Protein AF-A0A0N4UMM7-F1 (afdb_monomer_lite)

pLDDT: mean 72.39, std 15.36, range [39.78, 97.62]

Organism: Dracunculus medinensis (NCBI:txid318479)

Sequence (123 aa):
LDAKGPNVPVGSHTGHPDNPLYHTRDREYFGSPEKGDTIRPAFMYREFQANTSYIDRTVAYYISAFFWFWMFYHLYYFPGHIFGHHHAPYLEEFTDEELGIPDDNAPDPEYWGNHYEKPGTYR

Secondary structure (DSSP, 8-state):
-----S----S---S-TT-TTT----------GGGTPPPPPS--SSS------HHHHHHHHHHHHHHHHHHHHHHHH-THHHH-SS----GGGS-HHHHT---TTSPPPTTT--SSSPTT---

Foldseek 3Di:
DDPPDPPDPQADDDDDPPDVVPPPVPDDCQADVVQVFDRHDRDDDPDDDPTDHPVNVVVVVVVVVVVVVVVVVCCVPPVCVPVNPDDDDDPVVDDCVNVVNDDPPDQDPVVVPDPPDDPPPDD

InterPro domains:
  IPR026627 NADH dehydrogenase [ubiquinone] 1 beta subcomplex subunit 2, animal type [PF14813] (43-105)
  IPR026627 NADH dehydrogenase [ubiquinone] 1 beta subcomplex subunit 2, animal type [PTHR15223] (35-105)

Structure (mmCIF, N/CA/C/O backbone):
data_AF-A0A0N4UMM7-F1
#
_entry.id   AF-A0A0N4UMM7-F1
#
loop_
_atom_site.group_PDB
_atom_site.id
_atom_site.type_symbol
_atom_site.label_atom_id
_atom_site.label_alt_id
_atom_site.label_comp_id
_atom_site.label_asym_id
_atom_site.label_entity_id
_atom_site.label_seq_id
_atom_site.pdbx_PDB_ins_code
_atom_site.Cartn_x
_atom_site.Cartn_y
_atom_site.Cartn_z
_atom_site.occupancy
_atom_site.B_iso_or_equiv
_atom_site.auth_seq_id
_atom_site.auth_comp_id
_atom_site.auth_asym_id
_atom_site.auth_atom_id
_atom_site.pdbx_PDB_model_num
ATOM 1 N N . LEU A 1 1 ? 37.483 0.997 -30.532 1.00 39.78 1 LEU A N 1
ATOM 2 C CA . LEU A 1 1 ? 37.774 2.392 -30.138 1.00 39.78 1 LEU A CA 1
ATOM 3 C C . LEU A 1 1 ? 37.329 2.528 -28.694 1.00 39.78 1 LEU A C 1
ATOM 5 O O . LEU A 1 1 ? 36.175 2.831 -28.427 1.00 39.78 1 LEU A O 1
ATOM 9 N N . ASP A 1 2 ? 38.233 2.129 -27.801 1.00 46.41 2 ASP A N 1
ATOM 10 C CA . ASP A 1 2 ? 38.063 2.128 -26.351 1.00 46.41 2 ASP A CA 1
ATOM 11 C C . ASP A 1 2 ? 37.988 3.560 -25.824 1.00 46.41 2 ASP A C 1
ATOM 13 O O . ASP A 1 2 ? 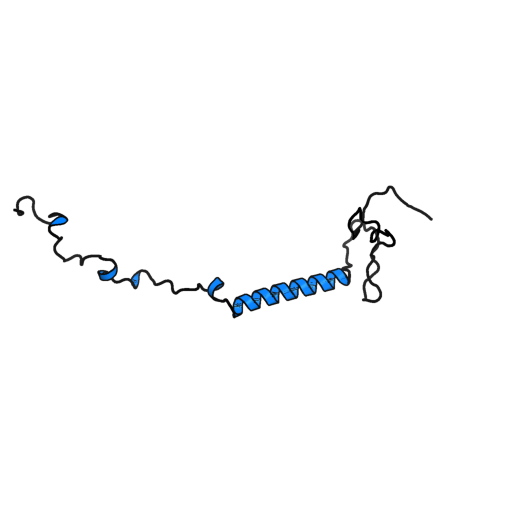38.970 4.297 -25.869 1.00 46.41 2 ASP A O 1
ATOM 17 N N . ALA A 1 3 ? 36.839 3.928 -25.269 1.00 41.09 3 ALA A N 1
ATOM 18 C CA . ALA A 1 3 ? 36.718 5.044 -24.344 1.00 41.09 3 ALA A CA 1
ATOM 19 C C . ALA A 1 3 ? 36.309 4.479 -22.981 1.00 41.09 3 ALA A C 1
ATOM 21 O O . ALA A 1 3 ? 35.191 4.675 -22.509 1.00 41.09 3 ALA A O 1
ATOM 22 N N . LYS A 1 4 ? 37.220 3.730 -22.350 1.00 45.78 4 LYS A N 1
ATOM 23 C CA . LYS A 1 4 ? 37.087 3.360 -20.940 1.00 45.78 4 LYS A CA 1
ATOM 24 C C . LYS A 1 4 ? 37.427 4.610 -20.124 1.00 45.78 4 LYS A C 1
ATOM 26 O O . LYS A 1 4 ? 38.581 4.840 -19.774 1.00 45.78 4 LYS A O 1
ATOM 31 N N . GLY A 1 5 ? 36.429 5.478 -19.945 1.00 50.00 5 GLY A N 1
ATOM 32 C CA . GLY A 1 5 ? 36.530 6.663 -19.095 1.00 50.00 5 GLY A CA 1
ATOM 33 C C . GLY A 1 5 ? 36.924 6.294 -17.658 1.00 50.00 5 GLY A C 1
ATOM 34 O O . GLY A 1 5 ? 36.901 5.110 -17.301 1.00 50.00 5 GLY A O 1
ATOM 35 N N . PRO A 1 6 ? 37.307 7.284 -16.825 1.00 46.78 6 PRO A N 1
ATOM 36 C CA . PRO A 1 6 ? 37.578 7.045 -15.412 1.00 46.78 6 PRO A CA 1
ATOM 37 C C . PRO A 1 6 ? 36.413 6.254 -14.820 1.00 46.78 6 PRO A C 1
ATOM 39 O O . PRO A 1 6 ? 35.265 6.502 -15.179 1.00 46.78 6 PRO A O 1
ATOM 42 N N . ASN A 1 7 ? 36.739 5.263 -13.991 1.00 53.72 7 ASN A N 1
ATOM 43 C CA . ASN A 1 7 ? 35.842 4.272 -13.395 1.00 53.72 7 ASN A CA 1
ATOM 44 C C . ASN A 1 7 ? 34.850 4.944 -12.429 1.00 53.72 7 ASN A C 1
ATOM 46 O O . ASN A 1 7 ? 34.910 4.765 -11.216 1.00 53.72 7 ASN A O 1
ATOM 50 N N . VAL A 1 8 ? 34.002 5.811 -12.969 1.00 51.78 8 VAL A N 1
ATOM 51 C CA . VAL A 1 8 ? 32.886 6.423 -12.278 1.00 51.78 8 VAL A CA 1
ATOM 52 C C . VAL A 1 8 ? 31.726 5.465 -12.527 1.00 51.78 8 VAL A C 1
ATOM 54 O O . VAL A 1 8 ? 31.355 5.278 -13.686 1.00 51.78 8 VAL A O 1
ATOM 57 N N . PRO A 1 9 ? 31.185 4.803 -11.492 1.00 52.22 9 PRO A N 1
ATOM 58 C CA . PRO A 1 9 ? 30.058 3.891 -11.639 1.00 52.22 9 PRO A CA 1
ATOM 59 C C . PRO A 1 9 ? 28.798 4.716 -11.920 1.00 52.22 9 PRO A C 1
ATOM 61 O O . PRO A 1 9 ? 28.013 5.019 -11.025 1.00 52.22 9 PRO A O 1
ATOM 64 N N . VAL A 1 10 ? 28.647 5.163 -13.164 1.00 52.25 10 VAL A N 1
ATOM 65 C CA . VAL A 1 10 ? 27.462 5.875 -13.641 1.00 52.25 10 VAL A CA 1
ATOM 66 C C . VAL A 1 10 ? 26.641 4.908 -14.484 1.00 52.25 10 VAL A C 1
ATOM 68 O O . VAL A 1 10 ? 26.903 4.706 -15.662 1.00 52.25 10 VAL A O 1
ATOM 71 N N . GLY A 1 11 ? 25.668 4.260 -13.842 1.00 51.53 11 GLY A N 1
ATOM 72 C CA . GLY A 1 11 ? 24.789 3.274 -14.468 1.00 51.53 11 GLY A CA 1
ATOM 73 C C . GLY A 1 11 ? 24.074 2.404 -13.434 1.00 51.53 11 GLY A C 1
ATOM 74 O O . GLY A 1 11 ? 24.508 2.286 -12.287 1.00 51.53 11 GLY A O 1
ATOM 75 N N . SER A 1 12 ? 22.950 1.796 -13.818 1.00 51.72 12 SER A N 1
ATOM 76 C CA . SER A 1 12 ? 22.249 0.824 -12.972 1.00 51.72 12 SER A CA 1
ATOM 77 C C . SER A 1 12 ? 23.037 -0.490 -12.938 1.00 51.72 12 SER A C 1
ATOM 79 O O . SER A 1 12 ? 22.873 -1.341 -13.808 1.00 51.72 12 SER A O 1
ATOM 81 N N . HIS A 1 13 ? 23.899 -0.662 -11.937 1.00 52.53 13 HIS A N 1
ATOM 82 C CA . HIS A 1 13 ? 24.582 -1.928 -11.674 1.00 52.53 13 HIS A CA 1
ATOM 83 C C . HIS A 1 13 ? 23.740 -2.780 -10.715 1.00 52.53 13 HIS A C 1
ATOM 85 O O . HIS A 1 13 ? 23.331 -2.307 -9.657 1.00 52.53 13 HIS A O 1
ATOM 91 N N . THR A 1 14 ? 23.474 -4.034 -11.068 1.00 50.22 14 THR A N 1
ATOM 92 C CA . THR A 1 14 ? 22.746 -4.990 -10.218 1.00 50.22 14 THR A CA 1
ATOM 93 C C . THR A 1 14 ? 23.728 -6.016 -9.641 1.00 50.22 14 THR A C 1
ATOM 95 O O . THR A 1 14 ? 24.425 -6.684 -10.397 1.00 50.22 14 THR A O 1
ATOM 98 N N . GLY A 1 15 ? 23.808 -6.131 -8.305 1.00 51.44 15 GLY A N 1
ATOM 99 C CA . GLY A 1 15 ? 24.636 -7.126 -7.595 1.00 51.44 15 GLY A CA 1
ATOM 100 C C . GLY A 1 15 ? 25.406 -6.583 -6.376 1.00 51.44 15 GLY A C 1
ATOM 101 O O . GLY A 1 15 ? 25.651 -5.384 -6.273 1.00 51.44 15 GLY A O 1
ATOM 102 N N . HIS A 1 16 ? 25.794 -7.468 -5.442 1.00 47.00 16 HIS A N 1
ATOM 103 C CA . HIS A 1 16 ? 26.642 -7.128 -4.284 1.00 47.00 16 HIS A CA 1
ATOM 104 C C . HIS A 1 16 ? 28.108 -6.958 -4.735 1.00 47.00 16 HIS A C 1
ATOM 106 O O . HIS A 1 16 ? 28.602 -7.804 -5.488 1.00 47.00 16 HIS A O 1
ATOM 112 N N . PRO A 1 17 ? 28.838 -5.925 -4.272 1.00 55.88 17 PRO A N 1
ATOM 113 C CA . PRO A 1 17 ? 30.189 -5.617 -4.757 1.00 55.88 17 PRO A CA 1
ATOM 114 C C . PRO A 1 17 ? 31.258 -6.700 -4.512 1.00 55.88 17 PRO A C 1
ATOM 116 O O . PRO A 1 17 ? 32.259 -6.697 -5.219 1.00 55.88 17 PRO A O 1
ATOM 119 N N . ASP A 1 18 ? 31.031 -7.649 -3.598 1.00 52.47 18 ASP A N 1
ATOM 120 C CA . ASP A 1 18 ? 32.081 -8.476 -2.975 1.00 52.47 18 ASP A CA 1
ATOM 121 C C . ASP A 1 18 ? 31.921 -9.995 -3.201 1.00 52.47 18 ASP A C 1
ATOM 123 O O . ASP A 1 18 ? 32.606 -10.784 -2.555 1.00 52.47 18 ASP A O 1
ATOM 127 N N . ASN A 1 19 ? 31.008 -10.455 -4.070 1.00 54.19 19 ASN A N 1
ATOM 128 C CA . ASN A 1 19 ? 30.709 -11.892 -4.205 1.00 54.19 19 ASN A CA 1
ATOM 129 C C . ASN A 1 19 ? 31.331 -12.543 -5.461 1.00 54.19 19 ASN A C 1
ATOM 131 O O . ASN A 1 19 ? 30.644 -12.626 -6.472 1.00 54.19 19 ASN A O 1
ATOM 135 N N . PRO A 1 20 ? 32.554 -13.101 -5.420 1.00 51.00 20 PRO A N 1
ATOM 136 C CA . PRO A 1 20 ? 33.311 -13.542 -6.602 1.00 51.00 20 PRO A CA 1
ATOM 137 C C . PRO A 1 20 ? 32.638 -14.628 -7.459 1.00 51.00 20 PRO A C 1
ATOM 139 O O . PRO A 1 20 ? 32.989 -14.764 -8.626 1.00 51.00 20 PRO A O 1
ATOM 142 N N . LEU A 1 21 ? 31.688 -15.400 -6.913 1.00 49.78 21 LEU A N 1
ATOM 143 C CA . LEU A 1 21 ? 31.037 -16.503 -7.633 1.00 49.78 21 LEU A CA 1
ATOM 144 C C . LEU A 1 21 ? 29.865 -16.039 -8.514 1.00 49.78 21 LEU A C 1
ATOM 146 O O . LEU A 1 21 ? 29.587 -16.650 -9.540 1.00 49.78 21 LEU A O 1
ATOM 150 N N . TYR A 1 22 ? 29.194 -14.956 -8.111 1.00 51.66 22 TYR A N 1
ATOM 151 C CA . TYR A 1 22 ? 28.120 -14.299 -8.872 1.00 51.66 22 TYR A CA 1
ATOM 152 C C . TYR A 1 22 ? 28.554 -12.914 -9.401 1.00 51.66 22 TYR A C 1
ATOM 154 O O . TYR A 1 22 ? 27.752 -12.186 -9.979 1.00 51.66 22 TYR A O 1
ATOM 162 N N . HIS A 1 23 ? 29.822 -12.544 -9.185 1.00 49.38 23 HIS A N 1
ATOM 163 C CA . HIS A 1 23 ? 30.474 -11.288 -9.577 1.00 49.38 23 HIS A CA 1
ATOM 164 C C . HIS A 1 23 ? 31.353 -11.499 -10.803 1.00 49.38 23 HIS A C 1
ATOM 166 O O . HIS A 1 23 ? 32.528 -11.137 -10.850 1.00 49.38 23 HIS A O 1
ATOM 172 N N . THR A 1 24 ? 30.782 -12.075 -11.840 1.00 47.56 24 THR A N 1
ATOM 173 C CA . THR A 1 24 ? 31.354 -11.909 -13.161 1.00 47.56 24 THR A CA 1
ATOM 174 C C . THR A 1 24 ? 30.654 -10.658 -13.711 1.00 47.56 24 THR A C 1
ATOM 176 O O . THR A 1 24 ? 29.452 -10.640 -13.985 1.00 47.56 24 THR A O 1
ATOM 179 N N . ARG A 1 25 ? 31.372 -9.519 -13.677 1.00 51.75 25 ARG A N 1
ATOM 180 C CA . ARG A 1 25 ? 30.955 -8.204 -14.215 1.00 51.75 25 ARG A CA 1
ATOM 181 C C . ARG A 1 25 ? 30.853 -8.277 -15.741 1.00 51.75 25 ARG A C 1
ATOM 183 O O . ARG A 1 25 ? 31.516 -7.533 -16.460 1.00 51.75 25 ARG A O 1
ATOM 190 N N . ASP A 1 26 ? 30.085 -9.229 -16.238 1.00 47.44 26 ASP A N 1
ATOM 191 C CA . ASP A 1 26 ? 30.266 -9.699 -17.601 1.00 47.44 26 ASP A CA 1
ATOM 192 C C . ASP A 1 26 ? 29.537 -8.795 -18.562 1.00 47.44 26 ASP A C 1
ATOM 194 O O . ASP A 1 26 ? 30.026 -8.568 -19.669 1.00 47.44 26 ASP A O 1
ATOM 198 N N . ARG A 1 27 ? 28.357 -8.303 -18.157 1.00 53.94 27 ARG A N 1
ATOM 199 C CA . ARG A 1 27 ? 27.472 -7.498 -18.997 1.00 53.94 27 ARG 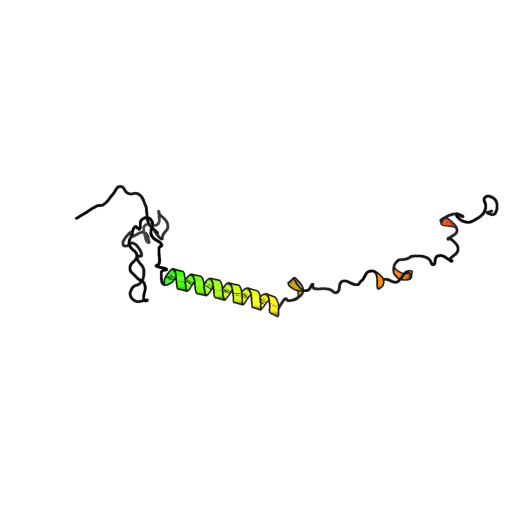A CA 1
ATOM 200 C C . ARG A 1 27 ? 26.602 -6.580 -18.148 1.00 53.94 27 ARG A C 1
ATOM 202 O O . ARG A 1 27 ? 26.018 -6.996 -17.152 1.00 53.94 27 ARG A O 1
ATOM 209 N N . GLU A 1 28 ? 26.494 -5.332 -18.576 1.00 62.12 28 GLU A N 1
ATOM 210 C CA . GLU A 1 28 ? 25.439 -4.429 -18.127 1.00 62.12 28 GLU A CA 1
ATOM 211 C C . GLU A 1 28 ? 24.078 -5.002 -18.573 1.00 62.12 28 GLU A C 1
ATOM 213 O O . GLU A 1 28 ? 23.920 -5.431 -19.721 1.00 62.12 28 GLU A O 1
ATOM 218 N N . TYR A 1 29 ? 23.095 -5.069 -17.666 1.00 65.62 29 TYR A N 1
ATOM 219 C CA . TYR A 1 29 ? 21.742 -5.498 -18.026 1.00 65.62 29 TYR A CA 1
ATOM 220 C C . TYR A 1 29 ? 21.040 -4.363 -18.776 1.00 65.62 29 TYR A C 1
ATOM 222 O O . TYR A 1 29 ? 20.501 -3.432 -18.178 1.00 65.62 29 TYR A O 1
ATOM 230 N N . PHE A 1 30 ? 21.047 -4.447 -20.103 1.00 65.31 30 PHE A N 1
ATOM 231 C CA . PHE A 1 30 ? 20.433 -3.449 -20.976 1.00 65.31 30 PHE A CA 1
ATOM 232 C C . PHE A 1 30 ? 18.960 -3.734 -21.311 1.00 65.31 30 PHE A C 1
ATOM 234 O O . PHE A 1 30 ? 18.387 -3.043 -22.146 1.00 65.31 30 PHE A O 1
ATOM 241 N N . GLY A 1 31 ? 18.334 -4.721 -20.664 1.00 69.25 31 GLY A N 1
ATOM 242 C CA . GLY A 1 31 ? 16.990 -5.206 -20.991 1.00 69.25 31 GLY A CA 1
ATOM 243 C C . GLY A 1 31 ? 17.011 -6.544 -21.730 1.00 69.25 31 GLY A C 1
ATOM 244 O O . GLY A 1 31 ? 18.069 -7.046 -22.106 1.00 69.25 31 GLY A O 1
ATOM 245 N N . SER A 1 32 ? 15.829 -7.132 -21.913 1.00 76.88 32 SER A N 1
ATOM 246 C CA . SER A 1 32 ? 15.624 -8.399 -22.624 1.00 76.88 32 SER A CA 1
ATOM 247 C C . SER A 1 32 ? 14.928 -8.160 -23.977 1.00 76.88 32 SER A C 1
ATOM 249 O O . SER A 1 32 ? 13.694 -8.128 -24.018 1.00 76.88 32 SER A O 1
ATOM 251 N N . PRO A 1 33 ? 15.664 -8.015 -25.101 1.00 76.19 33 PRO A N 1
ATOM 252 C CA . PRO A 1 33 ? 15.064 -7.784 -26.422 1.00 76.19 33 PRO A CA 1
ATOM 253 C C . PRO A 1 33 ? 14.073 -8.874 -26.837 1.00 76.19 33 PRO A C 1
ATOM 255 O O . PRO A 1 33 ? 13.041 -8.590 -27.438 1.00 76.19 33 PRO A O 1
ATOM 258 N N . GLU A 1 34 ? 14.333 -10.117 -26.429 1.00 80.88 34 GLU A N 1
ATOM 259 C CA . GLU A 1 34 ? 13.444 -11.268 -26.641 1.00 80.88 34 GLU A CA 1
ATOM 260 C C . GLU A 1 34 ? 12.064 -11.105 -25.983 1.00 80.88 34 GLU A C 1
ATOM 262 O O . GLU A 1 34 ? 11.097 -11.746 -26.387 1.00 80.88 34 GLU A O 1
ATOM 267 N N . LYS A 1 35 ? 11.966 -10.258 -24.953 1.00 78.75 35 LYS A N 1
ATOM 268 C CA . LYS A 1 35 ? 10.732 -9.950 -24.218 1.00 78.75 35 LYS A CA 1
ATOM 269 C C . LYS A 1 35 ? 10.136 -8.593 -24.610 1.00 78.75 35 LYS A C 1
ATOM 271 O O . LYS A 1 35 ? 9.214 -8.125 -23.948 1.00 78.75 35 LYS A O 1
ATOM 276 N N . GLY A 1 36 ? 10.637 -7.978 -25.686 1.00 76.38 36 GLY A N 1
ATOM 277 C CA . GLY A 1 36 ? 10.158 -6.691 -26.193 1.00 76.38 36 GLY A CA 1
ATOM 278 C C . GLY A 1 36 ? 10.741 -5.468 -25.479 1.00 76.38 36 GLY A C 1
ATOM 279 O O . GLY A 1 36 ? 10.162 -4.385 -25.566 1.00 76.38 36 GLY A O 1
ATOM 280 N N . ASP A 1 37 ? 11.858 -5.615 -24.759 1.00 76.38 37 ASP A N 1
ATOM 281 C CA . ASP A 1 37 ? 12.591 -4.469 -24.211 1.00 76.38 37 ASP A CA 1
ATOM 282 C C . ASP A 1 37 ? 13.465 -3.813 -25.288 1.00 76.38 37 ASP A C 1
ATOM 284 O O . ASP A 1 37 ? 14.088 -4.489 -26.109 1.00 76.38 37 ASP A O 1
ATOM 288 N N . THR A 1 38 ? 13.588 -2.487 -25.244 1.00 73.56 38 THR A N 1
ATOM 289 C CA . THR A 1 38 ? 14.627 -1.775 -25.994 1.00 73.56 38 THR A CA 1
ATOM 290 C C . THR A 1 38 ? 15.946 -1.827 -25.225 1.00 73.56 38 THR A C 1
ATOM 292 O O . THR A 1 38 ? 15.966 -1.658 -24.005 1.00 73.56 38 THR A O 1
ATOM 295 N N . ILE A 1 39 ? 17.059 -2.055 -25.935 1.00 73.06 39 ILE A N 1
ATOM 296 C CA . ILE A 1 39 ? 18.402 -2.053 -25.337 1.00 73.06 39 ILE A CA 1
ATOM 297 C C . ILE A 1 39 ? 18.670 -0.656 -24.764 1.00 73.06 39 ILE A C 1
ATOM 299 O O . ILE A 1 39 ? 18.679 0.336 -25.496 1.00 73.06 39 ILE A O 1
ATOM 303 N N . ARG A 1 40 ? 18.854 -0.569 -23.445 1.00 68.75 40 ARG A N 1
ATOM 304 C CA . ARG A 1 40 ? 19.106 0.685 -22.731 1.00 68.75 40 ARG A CA 1
ATOM 305 C C . ARG A 1 40 ? 20.519 1.200 -23.051 1.00 68.75 40 ARG A C 1
ATOM 307 O O . ARG A 1 40 ? 21.466 0.430 -22.952 1.00 68.75 40 ARG A O 1
ATOM 314 N N . PRO A 1 41 ? 20.704 2.484 -23.393 1.00 71.56 41 PRO A N 1
ATOM 315 C CA . PRO A 1 41 ? 22.041 3.071 -23.441 1.00 71.56 41 PRO A CA 1
ATOM 316 C C . PRO A 1 41 ? 22.614 3.216 -22.021 1.00 71.56 41 PRO A C 1
ATOM 318 O O . PRO A 1 41 ? 21.885 3.555 -21.089 1.00 71.56 41 PRO A O 1
ATOM 321 N N . ALA A 1 42 ? 23.920 2.994 -21.851 1.00 68.94 42 ALA A N 1
ATOM 322 C CA . ALA A 1 42 ? 24.587 3.080 -20.544 1.00 68.94 42 ALA A CA 1
ATOM 323 C C . ALA A 1 42 ? 24.455 4.470 -19.887 1.00 68.94 42 ALA A C 1
ATOM 325 O O . ALA A 1 42 ? 24.362 4.585 -18.666 1.00 68.94 42 ALA A O 1
ATOM 326 N N . PHE A 1 43 ? 24.391 5.532 -20.696 1.00 69.75 43 PHE A N 1
ATOM 327 C CA . PHE A 1 43 ? 24.221 6.909 -20.244 1.00 69.75 43 PHE A CA 1
ATOM 328 C C . PHE A 1 43 ? 23.219 7.660 -21.129 1.00 69.75 43 PHE A C 1
ATOM 330 O O . PHE A 1 43 ? 23.139 7.429 -22.333 1.00 69.75 43 PHE A O 1
ATOM 337 N N . MET A 1 44 ? 22.472 8.588 -20.527 1.00 70.00 44 MET A N 1
ATOM 338 C CA . MET A 1 44 ? 21.638 9.576 -21.222 1.00 70.00 44 MET A CA 1
ATOM 339 C C . MET A 1 44 ? 21.773 10.919 -20.508 1.00 70.00 44 MET A C 1
ATOM 341 O O . MET A 1 44 ? 21.942 10.957 -19.288 1.00 70.00 44 MET A O 1
ATOM 345 N N . TYR A 1 45 ? 21.709 12.022 -21.252 1.00 77.94 45 TYR A N 1
ATOM 346 C CA . TYR A 1 45 ? 21.895 13.365 -20.704 1.00 77.94 45 TYR A CA 1
ATOM 347 C C . TYR A 1 45 ? 20.694 14.251 -21.017 1.00 77.94 45 TYR A C 1
ATOM 349 O O . TYR A 1 45 ? 20.400 14.493 -22.179 1.00 77.94 45 TYR A O 1
ATOM 357 N N . ARG A 1 46 ? 20.033 14.770 -19.970 1.00 80.81 46 ARG A N 1
ATOM 358 C CA . ARG A 1 46 ? 18.870 15.684 -20.059 1.00 80.81 46 ARG A CA 1
ATOM 359 C C . ARG A 1 46 ? 17.670 15.142 -20.850 1.00 80.81 46 ARG A C 1
ATOM 361 O O . ARG A 1 46 ? 16.820 15.917 -21.275 1.00 80.81 46 ARG A O 1
ATOM 368 N N . GLU A 1 47 ? 17.571 13.827 -20.988 1.00 78.25 47 GLU A N 1
ATOM 369 C CA . GLU A 1 47 ? 16.471 13.147 -21.670 1.00 78.25 47 GLU A CA 1
ATOM 370 C C . GLU A 1 47 ? 15.720 12.230 -20.699 1.00 78.25 47 GLU A C 1
ATOM 372 O O . GLU A 1 47 ? 16.295 11.708 -19.738 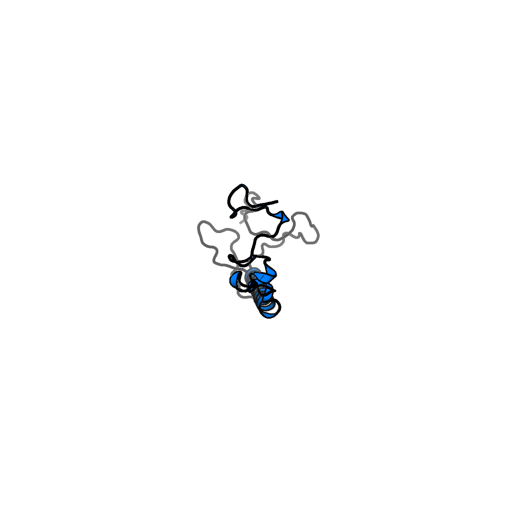1.00 78.25 47 GLU A O 1
ATOM 377 N N . PHE A 1 48 ? 14.418 12.049 -20.933 1.00 71.25 48 PHE A N 1
ATOM 378 C CA . PHE A 1 48 ? 13.598 11.133 -20.145 1.00 71.25 48 PHE A CA 1
ATOM 379 C C . PHE A 1 48 ? 13.931 9.681 -20.501 1.00 71.25 48 PHE A C 1
ATOM 381 O O . PHE A 1 48 ? 13.956 9.310 -21.674 1.00 71.25 48 PHE A O 1
ATOM 388 N N . GLN A 1 49 ? 14.140 8.836 -19.490 1.00 66.00 49 GLN A N 1
ATOM 389 C CA . GLN A 1 49 ? 14.378 7.412 -19.711 1.00 66.00 49 GLN A CA 1
ATOM 390 C C . GLN A 1 49 ? 13.046 6.700 -19.985 1.00 66.00 49 GLN A C 1
ATOM 392 O O . GLN A 1 49 ? 12.355 6.287 -19.059 1.00 66.00 49 GLN A O 1
ATOM 397 N N . ALA A 1 50 ? 12.675 6.533 -21.255 1.00 61.03 50 ALA A N 1
ATOM 398 C CA . ALA A 1 50 ? 11.399 5.918 -21.640 1.00 61.03 50 ALA A CA 1
ATOM 399 C C . ALA A 1 50 ? 11.350 4.377 -21.495 1.00 61.03 50 ALA A C 1
ATOM 401 O O . ALA A 1 50 ? 10.377 3.747 -21.909 1.00 61.03 50 ALA A O 1
ATOM 402 N N . ASN A 1 51 ? 12.379 3.748 -20.914 1.00 65.50 51 ASN A N 1
ATOM 403 C CA . ASN A 1 51 ? 12.627 2.315 -21.085 1.00 65.50 51 ASN A CA 1
ATOM 404 C C . ASN A 1 51 ? 12.575 1.584 -19.729 1.00 65.50 51 ASN A C 1
ATOM 406 O O . ASN A 1 51 ? 13.593 1.445 -19.038 1.00 65.50 51 ASN A O 1
ATOM 410 N N . THR A 1 52 ? 11.392 1.097 -19.347 1.00 70.88 52 THR A N 1
ATOM 411 C CA . THR A 1 52 ? 11.238 0.147 -18.231 1.00 70.88 52 THR A CA 1
ATOM 412 C C . THR A 1 52 ? 11.624 -1.253 -18.701 1.00 70.88 52 THR A C 1
ATOM 414 O O . THR A 1 52 ? 11.226 -1.675 -19.789 1.00 70.88 52 THR A O 1
ATOM 417 N N . SER A 1 53 ? 12.433 -1.973 -17.919 1.00 79.75 53 SER A N 1
ATOM 418 C CA . SER A 1 53 ? 12.805 -3.338 -18.297 1.00 79.75 53 SER A CA 1
ATOM 419 C C . SER A 1 53 ? 11.635 -4.301 -18.083 1.00 79.75 53 SER A C 1
ATOM 421 O O . SER A 1 53 ? 10.723 -4.038 -17.294 1.00 79.75 53 SER A O 1
ATOM 423 N N . TYR A 1 54 ? 11.646 -5.441 -18.770 1.00 82.31 54 TYR A N 1
ATOM 424 C CA . TYR A 1 54 ? 10.663 -6.503 -18.586 1.00 82.31 54 TYR A CA 1
ATOM 425 C C . TYR A 1 54 ? 10.595 -6.947 -17.122 1.00 82.31 54 TYR A C 1
ATOM 427 O O . TYR A 1 54 ? 9.504 -7.138 -16.590 1.00 82.31 54 TYR A O 1
ATOM 435 N N . ILE A 1 55 ? 11.750 -7.052 -16.460 1.00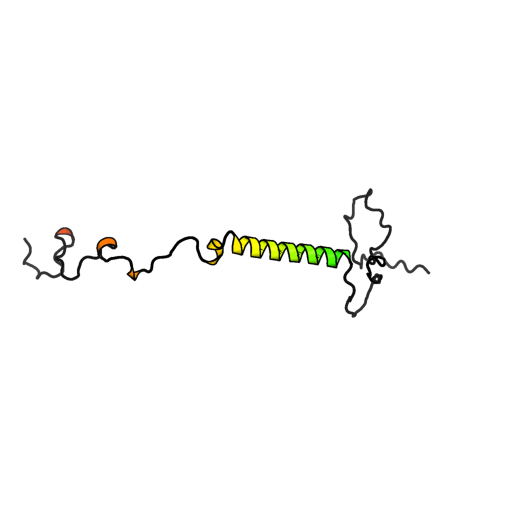 82.50 55 ILE A N 1
ATOM 436 C CA . ILE A 1 55 ? 11.842 -7.419 -15.044 1.00 82.50 55 ILE A CA 1
ATOM 437 C C . ILE A 1 55 ? 11.168 -6.350 -14.183 1.00 82.50 55 ILE A C 1
ATOM 439 O O . ILE A 1 55 ? 10.296 -6.698 -13.392 1.00 82.50 55 ILE A O 1
ATOM 443 N N . ASP A 1 56 ? 11.488 -5.068 -14.391 1.00 84.06 56 ASP A N 1
ATOM 444 C CA . ASP A 1 56 ? 10.889 -3.967 -13.621 1.00 84.06 56 ASP A CA 1
ATOM 445 C C . ASP A 1 56 ? 9.366 -3.958 -13.762 1.00 84.06 56 ASP A C 1
ATOM 447 O O . ASP A 1 56 ? 8.647 -3.883 -12.768 1.00 84.06 56 ASP A O 1
ATOM 451 N N . ARG A 1 57 ? 8.863 -4.096 -14.997 1.00 86.81 57 ARG A N 1
ATOM 452 C CA . ARG A 1 57 ? 7.422 -4.156 -15.278 1.00 86.81 57 ARG A CA 1
ATOM 453 C C . ARG A 1 57 ? 6.778 -5.345 -14.584 1.00 86.81 57 ARG A C 1
ATOM 455 O O . ARG A 1 57 ? 5.788 -5.185 -13.881 1.00 86.81 57 ARG A O 1
ATOM 462 N N . THR A 1 58 ? 7.355 -6.528 -14.758 1.00 89.56 58 THR A N 1
ATOM 463 C CA . THR A 1 58 ? 6.823 -7.777 -14.209 1.00 89.56 58 THR A CA 1
ATOM 464 C C . THR A 1 58 ? 6.763 -7.721 -12.683 1.00 89.56 58 THR A C 1
ATOM 466 O O . THR A 1 58 ? 5.722 -8.006 -12.095 1.00 89.56 58 THR A O 1
ATOM 469 N N . VAL A 1 59 ? 7.847 -7.289 -12.038 1.00 91.38 59 VAL A N 1
ATOM 470 C CA . VAL A 1 59 ? 7.919 -7.147 -10.579 1.00 91.38 59 VAL A CA 1
ATOM 471 C C . VAL A 1 59 ? 6.932 -6.090 -10.084 1.00 91.38 59 VAL A C 1
ATOM 473 O O . VAL A 1 59 ? 6.181 -6.357 -9.147 1.00 91.38 59 VAL A O 1
ATOM 476 N N . ALA A 1 60 ? 6.863 -4.926 -10.739 1.00 91.69 60 ALA A N 1
ATOM 477 C CA . ALA A 1 60 ? 5.920 -3.871 -10.375 1.00 91.69 60 ALA A CA 1
ATOM 478 C C . ALA A 1 60 ? 4.460 -4.336 -10.479 1.00 91.69 60 ALA A C 1
ATOM 480 O O . ALA A 1 60 ? 3.666 -4.053 -9.580 1.00 91.69 60 ALA A O 1
ATOM 481 N N . TYR A 1 61 ? 4.106 -5.086 -11.529 1.00 95.25 61 TYR A N 1
ATOM 482 C CA . TYR A 1 61 ? 2.766 -5.653 -11.686 1.00 95.25 61 TYR A CA 1
ATOM 483 C C . TYR A 1 61 ? 2.435 -6.656 -10.584 1.00 95.25 61 TYR A C 1
ATOM 485 O O . TYR A 1 61 ? 1.361 -6.559 -9.995 1.00 95.25 61 TYR A O 1
ATOM 493 N N . TYR A 1 62 ? 3.344 -7.580 -10.258 1.00 96.56 62 TYR A N 1
ATOM 494 C CA . TYR A 1 62 ? 3.093 -8.569 -9.207 1.00 96.56 62 TYR A CA 1
ATOM 495 C C . TYR A 1 62 ? 2.978 -7.943 -7.819 1.00 96.56 62 TYR A C 1
ATOM 497 O O . TYR A 1 62 ? 2.066 -8.298 -7.076 1.00 96.56 62 TYR A O 1
ATOM 505 N N . ILE A 1 63 ? 3.845 -6.984 -7.479 1.00 96.88 63 ILE A N 1
ATOM 506 C CA . ILE A 1 63 ? 3.766 -6.267 -6.198 1.00 96.88 63 ILE A CA 1
ATOM 507 C C . ILE A 1 63 ? 2.455 -5.484 -6.113 1.00 96.88 63 ILE A C 1
ATOM 509 O O . ILE A 1 63 ? 1.758 -5.559 -5.103 1.00 96.88 63 ILE A O 1
ATOM 513 N N . SER A 1 64 ? 2.087 -4.777 -7.184 1.00 96.81 64 SER A N 1
ATOM 514 C CA . SER A 1 64 ? 0.848 -3.996 -7.221 1.00 96.81 64 SER A CA 1
ATOM 515 C C . SER A 1 64 ? -0.386 -4.892 -7.110 1.00 96.81 64 SER A C 1
ATOM 517 O O . SER A 1 64 ? -1.296 -4.600 -6.338 1.00 96.81 64 SER A O 1
ATOM 519 N N . ALA A 1 65 ? -0.410 -6.012 -7.835 1.00 97.19 65 ALA A N 1
ATOM 520 C CA . ALA A 1 65 ? -1.499 -6.981 -7.770 1.00 97.19 65 ALA A CA 1
ATOM 521 C C . ALA A 1 65 ? -1.616 -7.612 -6.377 1.00 97.19 65 ALA A C 1
ATOM 523 O O . ALA A 1 65 ? -2.718 -7.693 -5.837 1.00 97.19 65 ALA A O 1
ATOM 524 N N . PHE A 1 66 ? -0.492 -8.010 -5.774 1.00 97.62 66 PHE A N 1
ATOM 525 C CA . PHE A 1 66 ? -0.467 -8.564 -4.422 1.00 97.62 66 PHE A CA 1
ATOM 526 C C . PHE A 1 66 ? -0.958 -7.551 -3.384 1.00 97.62 66 PHE A C 1
ATOM 528 O O . PHE A 1 66 ? -1.769 -7.903 -2.532 1.00 97.62 66 PHE A O 1
ATOM 535 N N . PHE A 1 67 ? -0.528 -6.291 -3.488 1.00 97.19 67 PHE A N 1
ATOM 536 C CA . PHE A 1 67 ? -0.968 -5.219 -2.599 1.00 97.19 67 PHE A CA 1
ATOM 537 C C . PHE A 1 67 ? -2.490 -5.031 -2.640 1.00 97.19 67 PHE A C 1
ATOM 539 O O . PHE A 1 67 ? -3.147 -5.075 -1.599 1.00 97.19 67 PHE A O 1
ATOM 546 N N . TRP A 1 68 ? -3.067 -4.880 -3.836 1.00 96.00 68 TRP A N 1
ATOM 547 C CA . TRP A 1 68 ? -4.513 -4.696 -3.980 1.00 96.00 68 TRP A CA 1
ATOM 548 C C . TRP A 1 68 ? -5.301 -5.936 -3.567 1.00 96.00 68 TRP A C 1
ATOM 550 O O . TRP A 1 68 ? -6.304 -5.812 -2.867 1.00 96.00 68 TRP A O 1
ATOM 560 N N . PHE A 1 69 ? -4.834 -7.130 -3.939 1.00 96.19 69 PHE A N 1
ATOM 561 C CA . PHE A 1 69 ? -5.425 -8.384 -3.480 1.00 96.19 69 PHE A CA 1
ATOM 562 C C . PHE A 1 69 ? -5.464 -8.451 -1.949 1.00 96.19 69 PHE A C 1
ATOM 564 O O . PHE A 1 69 ? -6.518 -8.716 -1.377 1.00 96.19 69 PHE A O 1
ATOM 571 N N . TRP A 1 70 ? -4.343 -8.159 -1.285 1.00 95.31 70 TRP A N 1
ATOM 572 C CA . TRP A 1 70 ? -4.244 -8.182 0.172 1.00 95.31 70 TRP A CA 1
ATOM 573 C C . TRP A 1 70 ? -5.185 -7.173 0.827 1.00 95.31 70 TRP A C 1
ATOM 575 O O . TRP A 1 70 ? -5.860 -7.501 1.805 1.00 95.31 70 TRP A O 1
ATOM 585 N N . MET A 1 71 ? -5.267 -5.965 0.265 1.00 94.06 71 MET A N 1
ATOM 586 C CA . MET A 1 71 ? -6.148 -4.912 0.754 1.00 94.06 71 MET A CA 1
ATOM 587 C C . MET A 1 71 ? -7.623 -5.322 0.652 1.00 94.06 71 MET A C 1
ATOM 589 O O . MET A 1 71 ? -8.338 -5.262 1.650 1.00 94.06 71 MET A O 1
ATOM 593 N N . PHE A 1 72 ? -8.077 -5.794 -0.516 1.00 94.62 72 PHE A N 1
ATOM 594 C CA . PHE A 1 72 ? -9.464 -6.235 -0.700 1.00 94.62 72 PHE A CA 1
ATOM 595 C C . PHE A 1 72 ? -9.798 -7.486 0.115 1.00 94.62 72 PHE A C 1
ATOM 597 O O . PHE A 1 72 ? -10.895 -7.583 0.660 1.00 94.62 72 PHE A O 1
ATOM 604 N N . TYR A 1 73 ? -8.845 -8.409 0.262 1.00 94.69 73 TYR A N 1
ATOM 605 C CA . TYR A 1 73 ? -8.982 -9.563 1.145 1.00 94.69 73 TYR A CA 1
ATOM 606 C C . TYR A 1 73 ? -9.243 -9.124 2.595 1.00 94.69 73 TYR A C 1
ATOM 608 O O . TYR A 1 73 ? -10.200 -9.589 3.211 1.00 94.69 73 TYR A O 1
ATOM 616 N N . HIS A 1 74 ? -8.455 -8.185 3.131 1.00 93.12 74 HIS A N 1
ATOM 617 C CA . HIS A 1 74 ? -8.646 -7.697 4.504 1.00 93.12 74 HIS A CA 1
ATOM 618 C C . HIS A 1 74 ? -9.939 -6.902 4.671 1.00 93.12 74 HIS A C 1
ATOM 620 O O . HIS A 1 74 ? -10.604 -7.037 5.693 1.00 93.12 74 HIS A O 1
ATOM 626 N N . LEU A 1 75 ? -10.331 -6.134 3.654 1.00 91.25 75 LEU A N 1
ATOM 627 C CA . LEU A 1 75 ? -11.612 -5.428 3.627 1.00 91.25 75 LEU A CA 1
ATOM 628 C C . LEU A 1 75 ? -12.809 -6.385 3.709 1.00 91.25 75 LEU A C 1
ATOM 630 O O . LEU A 1 75 ? -13.770 -6.089 4.412 1.00 91.25 75 LEU A O 1
ATOM 634 N N . TYR A 1 76 ? -12.747 -7.523 3.011 1.00 90.75 76 TYR A N 1
ATOM 635 C CA . TYR A 1 76 ? -13.837 -8.498 2.979 1.00 90.75 76 TYR A CA 1
ATOM 636 C C . TYR A 1 76 ? -13.889 -9.378 4.234 1.00 90.75 76 TYR A C 1
ATOM 638 O O . TYR A 1 76 ? -14.954 -9.544 4.823 1.00 90.75 76 TYR A O 1
ATOM 646 N N . TYR A 1 77 ? -12.752 -9.942 4.655 1.00 91.56 77 TYR A N 1
ATOM 647 C CA . TYR A 1 77 ? -12.718 -10.892 5.774 1.00 91.56 77 TYR A CA 1
ATOM 648 C C . TYR A 1 77 ? -12.633 -10.223 7.150 1.00 91.56 77 TYR A C 1
ATOM 650 O O . TYR A 1 77 ? -13.093 -10.802 8.131 1.00 91.56 77 TYR A O 1
ATOM 658 N N . PHE A 1 78 ? -12.083 -9.008 7.239 1.00 88.25 78 PHE A N 1
ATOM 659 C CA . PHE A 1 78 ? -11.910 -8.284 8.502 1.00 88.25 78 PHE A CA 1
ATOM 660 C C . PHE A 1 78 ? -12.465 -6.847 8.446 1.00 88.25 78 PHE A C 1
ATOM 662 O O . PHE A 1 78 ? -11.751 -5.898 8.793 1.00 88.25 78 PHE A O 1
ATOM 669 N N . PRO A 1 79 ? -13.751 -6.657 8.084 1.00 86.94 79 PRO A N 1
ATOM 670 C CA . PRO A 1 79 ? -14.350 -5.328 7.929 1.00 86.94 79 PRO A CA 1
ATOM 671 C C . PRO A 1 79 ? -14.380 -4.525 9.241 1.00 86.94 79 PRO A C 1
ATOM 673 O O . PRO A 1 79 ? -14.405 -3.294 9.212 1.00 86.94 79 PRO A O 1
ATOM 676 N N . GLY A 1 80 ? -14.315 -5.199 10.396 1.00 84.00 80 GLY A N 1
ATOM 677 C CA . GLY A 1 80 ? -14.312 -4.570 11.722 1.00 84.00 80 GLY A CA 1
ATOM 678 C C . GLY A 1 80 ? -13.151 -3.597 11.967 1.00 84.00 80 GLY A C 1
ATOM 679 O O . GLY A 1 80 ? -13.279 -2.701 12.795 1.00 84.00 80 GLY A O 1
ATOM 680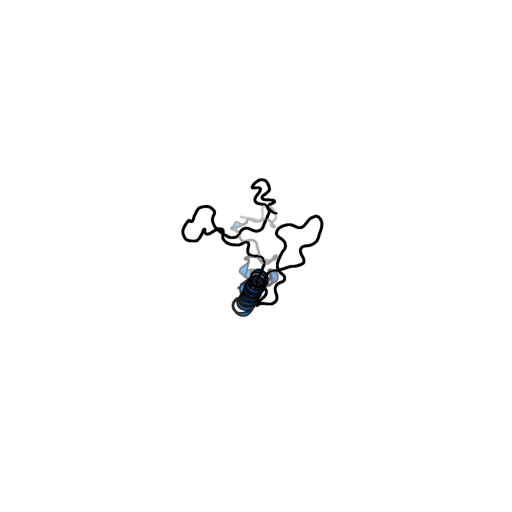 N N . HIS A 1 81 ? -12.042 -3.696 11.224 1.00 81.31 81 HIS A N 1
ATOM 681 C CA . HIS A 1 81 ? -10.949 -2.716 11.319 1.00 81.31 81 HIS A CA 1
ATOM 682 C C . HIS A 1 81 ? -11.318 -1.347 10.737 1.00 81.31 81 HIS A C 1
ATOM 684 O O . HIS A 1 81 ? -10.750 -0.342 11.152 1.00 81.31 81 HIS A O 1
ATOM 690 N N . ILE A 1 82 ? -12.250 -1.305 9.781 1.00 85.62 82 ILE A N 1
ATOM 691 C CA . ILE A 1 82 ? -12.691 -0.064 9.135 1.00 85.62 82 ILE A CA 1
ATOM 692 C C . ILE A 1 82 ? -13.967 0.454 9.796 1.00 85.62 82 ILE A C 1
ATOM 694 O O . ILE A 1 82 ? -14.064 1.640 10.089 1.00 85.62 82 ILE A O 1
ATOM 698 N N . PHE A 1 83 ? -14.935 -0.428 10.046 1.00 84.62 83 PHE A N 1
ATOM 699 C CA . PHE A 1 83 ? -16.249 -0.035 10.564 1.00 84.62 83 PHE A CA 1
ATOM 700 C C . PHE A 1 83 ? -16.351 -0.050 12.096 1.00 84.62 83 PHE A C 1
ATOM 702 O O . PHE A 1 83 ? -17.339 0.429 12.642 1.00 84.62 83 PHE A O 1
ATOM 709 N N . GLY A 1 84 ? -15.337 -0.566 12.793 1.00 83.50 84 GLY A N 1
ATOM 710 C CA . GLY A 1 84 ? -15.393 -0.832 14.227 1.00 83.50 84 GLY A CA 1
ATOM 711 C C . GLY A 1 84 ? -15.884 -2.253 14.517 1.00 83.50 84 GLY A C 1
ATOM 712 O O . GLY A 1 84 ? -16.710 -2.812 13.800 1.00 83.50 84 GLY A O 1
ATOM 713 N N . HIS A 1 85 ? -15.331 -2.868 15.562 1.00 81.38 85 HIS A N 1
ATOM 714 C CA . HIS A 1 85 ? -15.663 -4.245 15.950 1.00 81.38 85 HIS A CA 1
ATOM 715 C C . HIS A 1 85 ? -16.930 -4.330 16.807 1.00 81.38 85 HIS A C 1
ATOM 717 O O . HIS A 1 85 ? -17.609 -5.354 16.813 1.00 81.38 85 HIS A O 1
ATOM 723 N N . HIS A 1 86 ? -17.233 -3.263 17.543 1.00 80.25 86 HIS A N 1
ATOM 724 C CA . HIS A 1 86 ? -18.302 -3.227 18.528 1.00 80.25 86 HIS A CA 1
ATOM 725 C C . HIS A 1 86 ? -19.182 -2.006 18.303 1.00 80.25 86 HIS A C 1
ATOM 727 O O . HIS A 1 86 ? -18.707 -0.960 17.859 1.00 80.25 86 HIS A O 1
ATOM 733 N N . HIS A 1 87 ? -20.466 -2.161 18.617 1.00 81.56 87 HIS A N 1
ATOM 734 C CA . HIS A 1 87 ? -21.401 -1.051 18.642 1.00 81.56 87 HIS A CA 1
ATOM 735 C C . HIS A 1 87 ? -20.977 -0.063 19.735 1.00 81.56 87 HIS A C 1
ATOM 737 O O . HIS A 1 87 ? -20.782 -0.460 20.883 1.00 81.56 87 HIS A O 1
ATOM 743 N N . ALA A 1 88 ? -20.803 1.200 19.356 1.00 80.75 88 ALA A N 1
ATOM 744 C CA . ALA A 1 88 ? -20.641 2.293 20.300 1.00 80.75 88 ALA A CA 1
ATOM 745 C C . ALA A 1 88 ? -22.045 2.839 20.610 1.00 80.75 88 ALA A C 1
ATOM 747 O O . ALA A 1 88 ? -22.631 3.442 19.706 1.00 80.75 88 ALA A O 1
ATOM 748 N N . PRO A 1 89 ? -22.596 2.591 21.815 1.00 84.31 89 PRO A N 1
ATOM 749 C CA . PRO A 1 89 ? -23.912 3.100 22.179 1.00 84.31 89 PRO A CA 1
ATOM 750 C C . PRO A 1 89 ? -23.893 4.627 22.223 1.00 84.31 89 PRO A C 1
ATOM 752 O O . PRO A 1 89 ? -22.863 5.248 22.523 1.00 84.31 89 PRO A O 1
ATOM 755 N N . TYR A 1 90 ? -25.032 5.237 21.917 1.00 83.50 90 TYR A N 1
ATOM 756 C CA . TYR A 1 90 ? -25.189 6.680 22.074 1.00 83.50 90 TYR A CA 1
ATOM 757 C C . TYR A 1 90 ? -25.319 7.028 23.560 1.00 83.50 90 TYR A C 1
ATOM 759 O O . TYR A 1 90 ? -25.872 6.256 24.337 1.00 83.50 90 TYR A O 1
ATOM 767 N N . LEU A 1 91 ? -24.827 8.202 23.976 1.00 80.25 91 LEU A N 1
ATOM 768 C CA . LEU A 1 91 ? -24.876 8.599 25.392 1.00 80.25 91 LEU A CA 1
ATOM 769 C C . LEU A 1 91 ? -26.314 8.699 25.928 1.00 80.25 91 LEU A C 1
ATOM 771 O O . LEU A 1 91 ? -26.531 8.504 27.115 1.00 80.25 91 LEU A O 1
ATOM 775 N N . GLU A 1 92 ? -27.275 8.980 25.051 1.00 80.75 92 GLU A N 1
ATOM 776 C CA . GLU A 1 92 ? -28.699 9.116 25.376 1.00 80.75 92 GLU A CA 1
ATOM 777 C C . GLU A 1 92 ? -29.408 7.766 25.590 1.00 80.75 92 GLU A C 1
ATOM 779 O O . GLU A 1 92 ? -30.544 7.742 26.052 1.00 80.75 92 GLU A O 1
ATOM 784 N N . GLU A 1 93 ? -28.770 6.640 25.248 1.00 82.44 93 GLU A N 1
ATOM 785 C CA . GLU A 1 93 ? -29.325 5.302 25.502 1.00 82.44 93 GLU A CA 1
ATOM 786 C C . GLU A 1 93 ? -29.120 4.852 26.953 1.00 82.44 93 GLU A C 1
ATOM 788 O O . GLU A 1 93 ? -29.823 3.954 27.417 1.00 82.44 93 GLU A O 1
ATOM 793 N N . PHE A 1 94 ? -28.181 5.471 27.677 1.00 82.88 94 PHE A N 1
ATOM 794 C CA . PHE A 1 94 ? -27.992 5.204 29.097 1.00 82.88 94 PHE A CA 1
ATOM 795 C C . PHE A 1 94 ? -29.120 5.856 29.890 1.00 82.88 94 PHE A C 1
ATOM 797 O O . PHE A 1 94 ? -29.345 7.061 29.801 1.00 82.88 94 PHE A O 1
ATOM 804 N N . THR A 1 95 ? -29.834 5.048 30.667 1.00 83.50 95 THR A N 1
ATOM 805 C CA . THR A 1 95 ? -30.911 5.549 31.525 1.00 83.50 95 THR A CA 1
ATOM 806 C C . THR A 1 95 ? -30.338 6.229 32.767 1.00 83.50 95 THR A C 1
ATOM 808 O O . THR A 1 95 ? -29.283 5.833 33.270 1.00 83.50 95 THR A O 1
ATOM 811 N N . ASP A 1 96 ? -31.054 7.220 33.299 1.00 84.12 96 ASP A N 1
ATOM 812 C CA . ASP A 1 96 ? -30.659 7.923 34.528 1.00 84.12 96 ASP A CA 1
ATOM 813 C C . ASP A 1 96 ? -30.510 6.958 35.722 1.00 84.12 96 ASP A C 1
ATOM 815 O O . ASP A 1 96 ? -29.641 7.146 36.573 1.00 84.12 96 ASP A O 1
ATOM 819 N N . GLU A 1 97 ? -31.274 5.859 35.730 1.00 79.56 97 GLU A N 1
ATOM 820 C CA . GLU A 1 97 ? -31.164 4.777 36.717 1.00 79.56 97 GLU A CA 1
ATOM 821 C C . GLU A 1 97 ? -29.822 4.024 36.632 1.00 79.56 97 GLU A C 1
ATOM 823 O O . GLU A 1 97 ? -29.202 3.757 37.663 1.00 79.56 97 GLU A O 1
ATOM 828 N N . GLU A 1 98 ? -29.338 3.701 35.425 1.00 82.69 98 GLU A N 1
ATOM 829 C CA . GLU A 1 98 ? -28.029 3.056 35.221 1.00 82.69 98 GLU A CA 1
ATOM 830 C C . GLU A 1 98 ? -26.864 4.007 35.511 1.00 82.69 98 GLU A C 1
ATOM 832 O O . GLU A 1 98 ? -25.818 3.585 36.012 1.00 82.69 98 GLU A O 1
ATOM 837 N N . LEU A 1 99 ? -27.049 5.294 35.203 1.00 83.62 99 LEU A N 1
ATOM 838 C CA . LEU A 1 99 ? -26.048 6.331 35.432 1.00 83.62 99 LEU A CA 1
ATOM 839 C C . LEU A 1 99 ? -26.032 6.824 36.891 1.00 83.62 99 LEU A C 1
ATOM 841 O O . LEU A 1 99 ? -25.117 7.547 37.288 1.00 83.62 99 LEU A O 1
ATOM 845 N N . GLY A 1 100 ? -27.009 6.401 37.701 1.00 80.50 100 GLY A N 1
ATOM 846 C CA . GLY A 1 100 ? -27.141 6.783 39.105 1.00 80.50 100 GLY A CA 1
ATOM 847 C C . GLY A 1 100 ? -27.486 8.259 39.296 1.00 80.50 100 GLY A C 1
ATOM 848 O O . GLY A 1 100 ? -27.139 8.833 40.329 1.00 80.50 100 GLY A O 1
ATOM 849 N N . ILE A 1 101 ? -28.126 8.877 38.302 1.00 81.19 101 ILE A N 1
ATOM 850 C CA . ILE A 1 101 ? -28.622 10.246 38.391 1.00 81.19 101 ILE A CA 1
ATOM 851 C C . ILE A 1 101 ? -29.979 10.185 39.107 1.00 81.19 101 ILE A C 1
ATOM 853 O O . ILE A 1 101 ? -30.909 9.558 38.597 1.00 81.19 101 ILE A O 1
ATOM 857 N N . PRO A 1 102 ? -30.107 10.765 40.312 1.00 79.12 102 PRO A N 1
ATOM 858 C CA . PRO A 1 102 ? -31.388 10.815 41.004 1.00 79.12 102 PRO A CA 1
ATOM 859 C C . PRO A 1 102 ? -32.373 11.717 40.244 1.00 79.12 102 PRO A C 1
ATOM 861 O O . PRO A 1 102 ? -31.964 12.695 39.626 1.00 79.12 102 PRO A O 1
ATOM 864 N N . ASP A 1 103 ? -33.671 11.408 40.320 1.00 79.25 103 ASP A N 1
ATOM 865 C CA . ASP A 1 103 ? -34.732 12.312 39.851 1.00 79.25 103 ASP A CA 1
ATOM 866 C C . ASP A 1 103 ? -34.615 13.655 40.593 1.00 79.25 103 ASP A C 1
ATOM 868 O O . ASP A 1 103 ? -34.465 13.668 41.817 1.00 79.25 103 ASP A O 1
ATOM 872 N N . ASP A 1 104 ? -34.718 14.775 39.874 1.00 72.75 104 ASP A N 1
ATOM 873 C CA . ASP A 1 104 ? -34.605 16.141 40.413 1.00 72.75 104 ASP A CA 1
ATOM 874 C C . ASP A 1 104 ? -35.595 16.423 41.565 1.00 72.75 104 ASP A C 1
ATOM 876 O O . ASP A 1 104 ? -35.420 17.373 42.329 1.00 72.75 104 ASP A O 1
ATOM 880 N N . ASN A 1 105 ? -36.657 15.616 41.691 1.00 68.81 105 ASN A N 1
ATOM 881 C CA . ASN A 1 105 ? -37.673 15.732 42.743 1.00 68.81 105 ASN A CA 1
ATOM 882 C C . ASN A 1 105 ? -37.487 14.748 43.911 1.00 68.81 105 ASN A C 1
ATOM 884 O O . ASN A 1 105 ? -38.294 14.757 44.849 1.00 68.81 105 ASN A O 1
ATOM 888 N N . ALA A 1 106 ? -36.483 13.870 43.860 1.00 66.81 106 ALA A N 1
ATOM 889 C CA . ALA A 1 106 ? -36.206 12.944 44.946 1.00 66.81 106 ALA A CA 1
ATOM 890 C C . ALA A 1 106 ? -35.634 13.709 46.156 1.00 66.81 106 ALA A C 1
ATOM 892 O O . ALA A 1 106 ? -34.780 14.577 45.985 1.00 66.81 106 ALA A O 1
ATOM 893 N N . PRO A 1 107 ? -36.086 13.417 47.390 1.00 66.56 107 PRO A N 1
ATOM 894 C CA . PRO A 1 107 ? -35.480 14.008 48.574 1.00 66.56 107 PRO A CA 1
ATOM 895 C C . PRO A 1 107 ? -34.019 13.565 48.676 1.00 66.56 107 PRO A C 1
ATOM 897 O O . PRO A 1 107 ? -33.732 12.366 48.595 1.00 66.56 107 PRO A O 1
ATOM 900 N N . ASP A 1 108 ? -33.122 14.532 48.878 1.00 65.44 108 ASP A N 1
ATOM 901 C CA . ASP A 1 108 ? -31.702 14.267 49.094 1.00 65.44 108 ASP A CA 1
ATOM 902 C C . ASP A 1 108 ? -31.539 13.212 50.201 1.00 65.44 108 ASP A C 1
ATOM 904 O O . ASP A 1 108 ? -32.186 13.299 51.254 1.00 65.44 108 ASP A O 1
ATOM 908 N N . PRO A 1 109 ? -30.693 12.190 49.999 1.00 69.00 109 PRO A N 1
ATOM 909 C CA . PRO A 1 109 ? -30.454 11.209 51.038 1.00 69.00 109 PRO A CA 1
ATOM 910 C C . PRO A 1 109 ? -29.787 11.885 52.247 1.00 69.00 109 PRO A C 1
ATOM 912 O O . PRO A 1 109 ? -28.924 12.744 52.091 1.00 69.00 109 PRO A O 1
ATOM 915 N N . GLU A 1 110 ? -30.140 11.457 53.464 1.00 64.50 110 GLU A N 1
ATOM 916 C CA . GLU A 1 110 ? -29.754 12.098 54.743 1.00 64.50 110 GLU A CA 1
ATOM 917 C C . GLU A 1 110 ? -28.233 12.333 54.900 1.00 64.50 110 GLU A C 1
ATOM 919 O O . GLU A 1 110 ? -27.802 13.225 55.627 1.00 64.50 110 GLU A O 1
ATOM 924 N N . TYR A 1 111 ? -27.401 11.573 54.180 1.00 61.94 111 TYR A N 1
ATOM 925 C CA . TYR A 1 111 ? -25.941 11.691 54.204 1.00 61.94 111 TYR A CA 1
ATOM 926 C C . TYR A 1 111 ? -25.353 12.769 53.271 1.00 61.94 111 TYR A C 1
ATOM 928 O O . TYR A 1 111 ? -24.168 13.078 53.406 1.00 61.94 111 TYR A O 1
ATOM 936 N N . TRP A 1 112 ? -26.129 13.332 52.335 1.00 65.81 112 TRP A N 1
ATOM 937 C CA . TRP A 1 112 ? -25.702 14.466 51.493 1.00 65.81 112 TRP A CA 1
ATOM 938 C C . TRP A 1 112 ? -25.900 15.814 52.191 1.00 65.81 112 TRP A C 1
ATOM 940 O O . TRP A 1 112 ? -25.241 16.783 51.836 1.00 65.81 112 TRP A O 1
ATOM 950 N N . GLY A 1 113 ? -26.686 15.853 53.270 1.00 63.94 113 GLY A N 1
ATOM 951 C CA . GLY A 1 113 ? -26.961 17.069 54.027 1.00 63.94 113 GLY A CA 1
ATOM 952 C C . GLY A 1 113 ? -28.076 17.912 53.404 1.00 63.94 113 GLY A C 1
ATOM 953 O O . GLY A 1 113 ? -28.426 17.779 52.237 1.00 63.94 113 GLY A O 1
ATOM 954 N N . ASN A 1 114 ? -28.674 18.783 54.214 1.00 66.50 114 ASN A N 1
ATOM 955 C CA . ASN A 1 114 ? -29.956 19.409 53.890 1.00 66.50 114 ASN A CA 1
ATOM 956 C C . ASN A 1 114 ? -29.762 20.698 53.076 1.00 66.50 114 ASN A C 1
ATOM 958 O O . ASN A 1 114 ? -29.947 21.804 53.586 1.00 66.50 114 ASN A O 1
ATOM 962 N N . HIS A 1 115 ? -29.363 20.565 51.809 1.00 63.97 115 HIS A N 1
ATOM 963 C CA . HIS A 1 115 ? -29.006 21.696 50.942 1.00 63.97 115 HIS A CA 1
ATOM 964 C C . HIS A 1 115 ? -30.179 22.621 50.589 1.00 63.97 115 HIS A C 1
ATOM 966 O O . HIS A 1 115 ? -29.976 23.821 50.390 1.00 63.97 115 HIS A O 1
ATOM 972 N N . TYR A 1 116 ? -31.400 22.085 5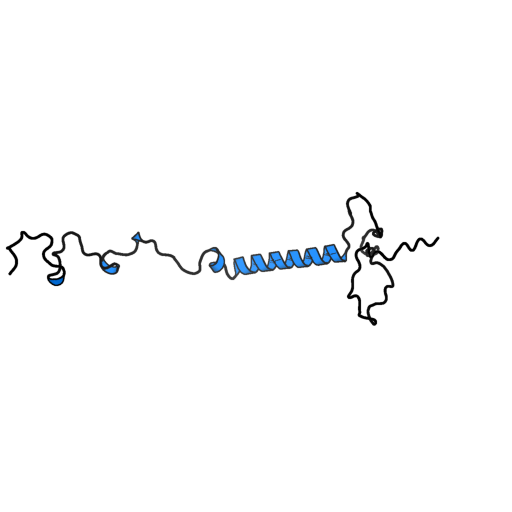0.551 1.00 63.72 116 TYR A N 1
ATOM 973 C CA . TYR A 1 116 ? -32.612 22.823 50.178 1.00 63.72 116 TYR A CA 1
ATOM 974 C C . TYR A 1 116 ? -33.523 23.161 51.365 1.00 63.72 116 TYR A C 1
ATOM 976 O O . TYR A 1 116 ? -34.533 23.852 51.200 1.00 63.72 116 TYR A O 1
ATOM 984 N N . GLU A 1 117 ? -33.179 22.713 52.574 1.00 66.00 117 GLU A N 1
ATOM 985 C CA . GLU A 1 117 ? -33.959 23.024 53.768 1.00 66.00 117 GLU A CA 1
ATOM 986 C C . GLU A 1 117 ? -33.511 24.333 54.419 1.00 66.00 117 GLU A C 1
ATOM 988 O O . GLU A 1 117 ? -32.355 24.753 54.346 1.00 66.00 117 GLU A O 1
ATOM 993 N N . LYS A 1 118 ? -34.447 25.010 55.093 1.00 68.44 118 LYS A N 1
ATOM 994 C CA . LYS A 1 118 ? -34.117 26.235 55.822 1.00 68.44 118 LYS A CA 1
ATOM 995 C C . LYS A 1 118 ? -33.187 25.895 56.995 1.00 68.44 118 LYS A C 1
ATOM 997 O O . LYS A 1 118 ? -33.480 24.964 57.743 1.00 68.44 118 LYS A O 1
ATOM 1002 N N . PRO A 1 119 ? -32.114 26.670 57.225 1.00 62.22 119 PRO A N 1
ATOM 1003 C CA . PRO A 1 119 ? -31.248 26.449 58.377 1.00 62.22 119 PRO A CA 1
ATOM 1004 C C . PRO A 1 119 ? -32.069 26.469 59.676 1.00 62.22 119 PRO A C 1
ATOM 1006 O O . PRO A 1 119 ? -32.764 27.447 59.958 1.00 62.22 119 PRO A O 1
ATOM 1009 N N . GLY A 1 120 ? -32.001 25.372 60.442 1.00 67.19 120 GLY A N 1
ATOM 1010 C CA . GLY A 1 120 ? -32.712 25.193 61.715 1.00 67.19 120 GLY A CA 1
ATOM 1011 C C . GLY A 1 120 ? -33.952 24.285 61.695 1.00 67.19 120 GLY A C 1
ATOM 1012 O O . GLY A 1 120 ? -34.629 24.207 62.718 1.00 67.19 120 GLY A O 1
ATOM 1013 N N . THR A 1 121 ? -34.272 23.611 60.582 1.00 65.00 121 THR A N 1
ATOM 1014 C CA . THR A 1 121 ? -35.377 22.624 60.521 1.00 65.00 121 THR A CA 1
ATOM 1015 C C . THR A 1 121 ? -34.947 21.166 60.703 1.00 65.00 121 THR A C 1
ATOM 1017 O O . THR A 1 121 ? -35.805 20.308 60.904 1.00 65.00 121 THR A O 1
ATOM 1020 N N . TYR A 1 122 ? -33.646 20.887 60.676 1.00 59.81 122 TYR A N 1
ATOM 1021 C CA . TYR A 1 122 ? -33.057 19.563 60.894 1.00 59.81 122 TYR A CA 1
ATOM 1022 C C . TYR A 1 122 ? -32.775 19.293 62.382 1.00 59.81 122 TYR A C 1
ATOM 1024 O O . TYR A 1 122 ? -32.542 20.231 63.147 1.00 59.81 122 TYR A O 1
ATOM 1032 N N . ARG A 1 123 ? -32.858 18.019 62.797 1.00 62.81 123 ARG A N 1
ATOM 1033 C CA . ARG A 1 123 ? -32.627 17.563 64.183 1.00 62.81 123 ARG A CA 1
ATOM 1034 C C . ARG A 1 123 ? -31.149 17.426 64.522 1.00 62.81 123 ARG A C 1
ATOM 1036 O O . ARG A 1 123 ? -30.380 17.027 63.627 1.00 62.81 123 ARG A O 1
#

Radius of gyration: 37.86 Å; chains: 1; bounding box: 76×43×94 Å